Protein AF-A0A2E6ZWF0-F1 (afdb_monomer)

Solvent-accessible surface area (backbone atoms only — not comparable to full-atom values): 8167 Å² total; per-residue (Å²): 141,87,81,87,86,86,84,88,83,86,80,89,50,62,77,33,76,43,76,48,55,69,60,53,50,51,53,48,63,73,60,72,66,58,67,50,77,51,74,51,73,59,92,64,64,27,34,23,34,54,70,41,52,80,42,76,64,58,49,49,56,56,54,55,49,39,59,71,76,41,39,74,78,61,95,40,74,49,30,78,74,66,77,43,64,29,47,24,19,33,51,53,13,63,75,62,25,39,51,48,74,48,67,44,73,53,90,92,76,58,66,95,69,54,102,80,56,60,75,58,27,32,37,39,34,28,53,39,68,80,67,90,76,129

Secondary structure (DSSP, 8-state):
------------STTEEE--HHHHHHHHHTTT-SSEEEEEE-SSSSEEEEEEE-SHHHHHHHHHHHHHHS-TTS--HHHHHH--S-HHHHHHHHHH-SEEEEEES-TTS-S---TT-S-EEEEEE---S--S--

Sequence (134 aa):
MIAIRRKKVDTSRQDDVHDFTKVVGRIVVGSGCWFGLATVSIVGSTVALTTIEYEPGAVADFNGLFETLAPPDVHDAYHERWSDDNGSSHVRAALVGPSLSCRSKTFSSCWVRGKRSSASNVTLDFASSHWAHR

Structure (mmCIF, N/CA/C/O backbone):
data_AF-A0A2E6ZWF0-F1
#
_entry.id   AF-A0A2E6ZWF0-F1
#
loop_
_atom_site.group_PDB
_atom_site.id
_atom_site.type_symbol
_atom_site.label_atom_id
_atom_site.label_alt_id
_atom_site.label_comp_id
_atom_site.label_asym_id
_atom_site.label_entity_id
_atom_site.label_seq_id
_atom_site.pdbx_PDB_ins_code
_atom_site.Cartn_x
_atom_site.Cartn_y
_atom_site.Cartn_z
_atom_site.occupancy
_atom_site.B_iso_or_equiv
_atom_site.auth_seq_id
_atom_site.auth_comp_id
_atom_site.auth_asym_id
_atom_site.auth_atom_id
_atom_site.pdbx_PDB_model_num
ATOM 1 N N . MET A 1 1 ? -8.092 -1.023 25.238 1.00 79.69 1 MET A N 1
ATOM 2 C CA . MET A 1 1 ? -8.649 -2.066 24.349 1.00 79.69 1 MET A CA 1
ATOM 3 C C . MET A 1 1 ? -7.722 -2.226 23.157 1.00 79.69 1 MET A C 1
ATOM 5 O O . MET A 1 1 ? -7.293 -1.211 22.626 1.00 79.69 1 MET A O 1
ATOM 9 N N . ILE A 1 2 ? -7.409 -3.459 22.757 1.00 88.75 2 ILE A N 1
ATOM 10 C CA . ILE A 1 2 ? -6.587 -3.758 21.576 1.00 88.75 2 ILE A CA 1
ATOM 11 C C . ILE A 1 2 ? -7.369 -4.755 20.721 1.00 88.75 2 ILE A C 1
ATOM 13 O O . ILE A 1 2 ? -7.817 -5.780 21.231 1.00 88.75 2 ILE A O 1
ATOM 17 N N . ALA A 1 3 ? -7.549 -4.450 19.438 1.00 90.25 3 ALA A N 1
ATOM 18 C CA . ALA A 1 3 ? -8.205 -5.334 18.483 1.00 90.25 3 ALA A CA 1
ATOM 19 C C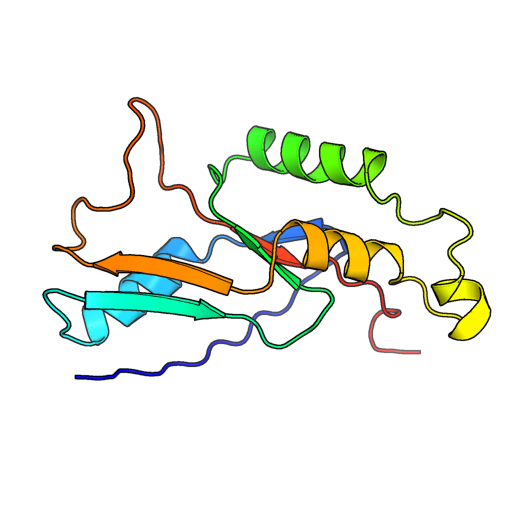 . ALA A 1 3 ? -7.256 -5.605 17.316 1.00 90.25 3 ALA A C 1
ATOM 21 O O . ALA A 1 3 ? -6.816 -4.678 16.644 1.00 90.25 3 ALA A O 1
ATOM 22 N N . ILE A 1 4 ? -6.959 -6.881 17.072 1.00 93.56 4 ILE A N 1
ATOM 23 C CA . ILE A 1 4 ? -6.115 -7.323 15.959 1.00 93.56 4 ILE A CA 1
ATOM 24 C C . ILE A 1 4 ? -6.993 -8.090 14.975 1.00 93.56 4 ILE A C 1
ATOM 26 O O . ILE A 1 4 ? -7.799 -8.938 15.370 1.00 93.56 4 ILE A O 1
ATOM 30 N N . ARG A 1 5 ? -6.861 -7.781 13.686 1.00 92.62 5 ARG A N 1
ATOM 31 C CA . ARG A 1 5 ? -7.525 -8.490 12.588 1.00 92.62 5 ARG A CA 1
ATOM 32 C C . ARG A 1 5 ? -6.512 -8.733 11.482 1.00 92.62 5 ARG A C 1
ATOM 34 O O . ARG A 1 5 ? -5.641 -7.904 11.253 1.00 92.62 5 ARG A O 1
ATOM 41 N N . ARG A 1 6 ? -6.648 -9.866 10.797 1.00 92.00 6 ARG A N 1
ATOM 42 C CA . ARG A 1 6 ? -5.861 -10.195 9.607 1.00 92.00 6 ARG A CA 1
ATOM 43 C C . ARG A 1 6 ? -6.783 -10.276 8.402 1.00 92.00 6 ARG A C 1
ATOM 45 O O . ARG A 1 6 ? -7.919 -10.745 8.515 1.00 92.00 6 ARG A O 1
ATOM 52 N N . LYS A 1 7 ? -6.289 -9.807 7.264 1.00 87.81 7 LYS A N 1
ATOM 53 C CA . LYS A 1 7 ? -6.926 -9.939 5.957 1.00 87.81 7 LYS A CA 1
ATOM 54 C C . LYS A 1 7 ? -5.872 -10.401 4.967 1.00 87.81 7 LYS A C 1
ATOM 56 O O . LYS A 1 7 ? -4.730 -9.965 5.054 1.00 87.81 7 LYS A O 1
ATOM 61 N N . LYS A 1 8 ? -6.271 -11.310 4.083 1.00 87.94 8 LYS A N 1
ATOM 62 C CA . LYS A 1 8 ? -5.484 -11.719 2.927 1.00 87.94 8 LYS A CA 1
ATOM 63 C C . LYS A 1 8 ? -6.021 -10.966 1.721 1.00 87.94 8 LYS A C 1
ATOM 65 O O . LYS A 1 8 ? -7.237 -10.794 1.623 1.00 87.94 8 LYS A O 1
ATOM 70 N N . VAL A 1 9 ? -5.120 -10.539 0.854 1.00 81.38 9 VAL A N 1
ATOM 71 C CA . VAL A 1 9 ? -5.442 -10.034 -0.473 1.00 81.38 9 VAL A CA 1
ATOM 72 C C . VAL A 1 9 ? -4.495 -10.687 -1.451 1.00 81.38 9 VAL A C 1
ATOM 74 O O . VAL A 1 9 ? -3.333 -10.919 -1.128 1.00 81.38 9 VAL A O 1
ATOM 77 N N . ASP A 1 10 ? -5.061 -11.040 -2.592 1.00 82.12 10 ASP A N 1
ATOM 78 C CA . ASP A 1 10 ? -4.341 -11.590 -3.719 1.00 82.12 10 ASP A CA 1
ATOM 79 C C . 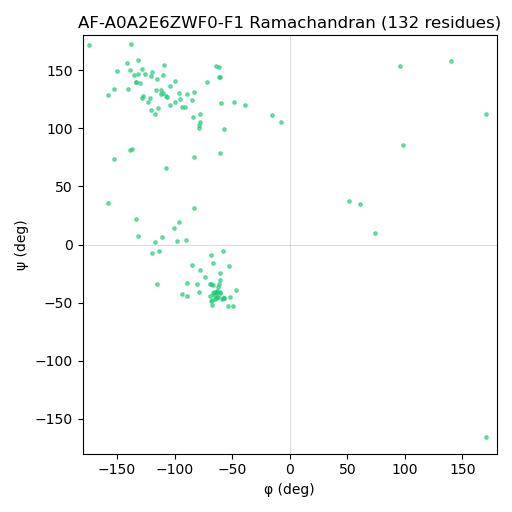ASP A 1 10 ? -4.213 -10.471 -4.752 1.00 82.12 10 ASP A C 1
ATOM 81 O O . ASP A 1 10 ? -5.163 -9.718 -4.989 1.00 82.12 10 ASP A O 1
ATOM 85 N N . THR A 1 11 ? -3.027 -10.348 -5.322 1.00 79.19 11 THR A N 1
ATOM 86 C CA . THR A 1 11 ? -2.688 -9.349 -6.330 1.00 79.19 11 THR A CA 1
ATOM 87 C C . THR A 1 11 ? -2.522 -10.027 -7.675 1.00 79.19 11 THR A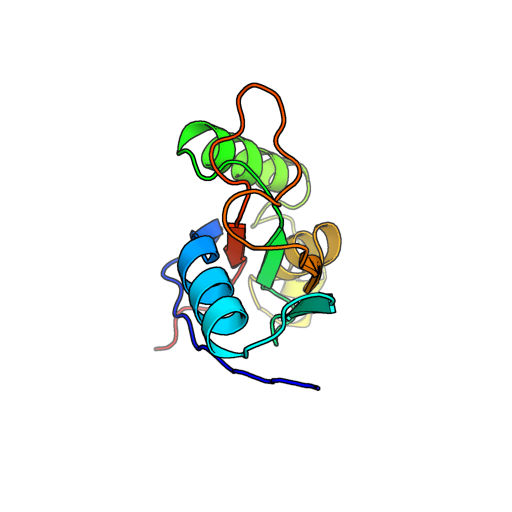 C 1
ATOM 89 O O . THR A 1 11 ? -2.291 -11.233 -7.777 1.00 79.19 11 THR A O 1
ATOM 92 N N . SER A 1 12 ? -2.744 -9.248 -8.723 1.00 77.00 12 SER A N 1
ATOM 93 C CA . SER A 1 12 ? -2.891 -9.762 -10.080 1.00 77.00 12 SER A CA 1
ATOM 94 C C . SER A 1 12 ? -1.777 -9.337 -11.016 1.00 77.00 12 SER A C 1
ATOM 96 O O . SER A 1 12 ? -1.805 -9.747 -12.162 1.00 77.00 12 SER A O 1
ATOM 98 N N . ARG A 1 13 ? -0.849 -8.476 -10.595 1.00 76.81 13 ARG A N 1
ATOM 99 C CA . ARG A 1 13 ? 0.314 -8.035 -11.379 1.00 76.81 13 ARG A CA 1
ATOM 100 C C . ARG A 1 13 ? 1.219 -7.158 -10.519 1.00 76.81 13 ARG A C 1
ATOM 102 O O . ARG A 1 13 ? 0.821 -6.727 -9.440 1.00 76.81 13 ARG A O 1
ATOM 109 N N . GLN A 1 14 ? 2.396 -6.837 -11.043 1.00 78.06 14 GLN A N 1
ATOM 110 C CA . GLN A 1 14 ? 3.196 -5.738 -10.520 1.00 78.06 14 GLN A CA 1
ATOM 111 C C . GLN A 1 14 ? 2.429 -4.410 -10.650 1.00 78.06 14 GLN A C 1
ATOM 113 O O . GLN A 1 14 ? 1.674 -4.198 -11.611 1.00 78.06 14 GLN A O 1
ATOM 118 N N . ASP A 1 15 ? 2.615 -3.534 -9.662 1.00 81.31 15 ASP A N 1
ATOM 119 C CA . ASP A 1 15 ? 1.954 -2.230 -9.556 1.00 81.31 15 ASP A CA 1
ATOM 120 C C . ASP A 1 15 ? 0.424 -2.345 -9.466 1.00 81.31 15 ASP A C 1
ATOM 122 O O . ASP A 1 15 ? -0.323 -1.525 -10.019 1.00 81.31 15 ASP A O 1
ATOM 126 N N . ASP A 1 16 ? -0.046 -3.406 -8.804 1.00 83.44 16 ASP A N 1
ATOM 127 C CA . ASP A 1 16 ? -1.460 -3.631 -8.531 1.00 83.44 16 ASP A CA 1
ATOM 128 C C . ASP A 1 16 ? -1.877 -2.891 -7.254 1.00 83.44 16 ASP A C 1
ATOM 130 O O . ASP A 1 16 ? -1.288 -3.041 -6.177 1.00 83.44 16 ASP A O 1
ATOM 134 N N . VAL A 1 17 ? -2.896 -2.046 -7.396 1.00 86.69 17 VAL A N 1
ATOM 135 C CA . VAL A 1 17 ? -3.232 -1.000 -6.431 1.00 86.69 17 VAL A CA 1
ATOM 136 C C . VAL A 1 17 ? -4.643 -1.211 -5.910 1.00 86.69 17 VAL A C 1
ATOM 138 O O . VAL A 1 17 ? -5.627 -1.082 -6.643 1.00 86.69 17 VAL A O 1
ATOM 141 N N . HIS A 1 18 ? -4.747 -1.481 -4.611 1.00 85.50 18 HIS A N 1
ATOM 142 C CA . HIS A 1 18 ? -5.991 -1.885 -3.961 1.00 85.50 18 HIS A CA 1
ATOM 143 C C . HIS A 1 18 ? -6.455 -0.860 -2.924 1.00 85.50 18 HIS A C 1
ATOM 145 O O . HIS A 1 18 ? -5.697 -0.447 -2.041 1.00 85.50 18 HIS A O 1
ATOM 151 N N . ASP A 1 19 ? -7.740 -0.504 -2.974 1.00 84.44 19 ASP A N 1
ATOM 152 C CA . ASP A 1 19 ? -8.378 0.332 -1.955 1.00 84.44 19 ASP A CA 1
ATOM 153 C C . ASP A 1 19 ? -8.848 -0.501 -0.748 1.00 84.44 19 ASP A C 1
ATOM 155 O O . ASP A 1 19 ? -9.842 -1.233 -0.792 1.00 84.44 19 ASP A O 1
ATOM 159 N N . PHE A 1 20 ? -8.170 -0.319 0.386 1.00 83.94 20 PHE A N 1
ATOM 160 C CA . PHE A 1 20 ? -8.508 -0.962 1.656 1.00 83.94 20 PHE A CA 1
ATOM 161 C C . PHE A 1 20 ? -9.327 -0.093 2.616 1.00 83.94 20 PHE A C 1
ATOM 163 O O . PHE A 1 20 ? -9.654 -0.556 3.716 1.00 83.94 20 PHE A O 1
ATOM 170 N N . THR A 1 21 ? -9.726 1.124 2.229 1.00 79.62 21 THR A N 1
ATOM 171 C CA . THR A 1 21 ? -10.435 2.079 3.106 1.00 79.62 21 THR A CA 1
ATOM 172 C C . THR A 1 21 ? -11.614 1.431 3.808 1.00 79.62 21 THR A C 1
ATOM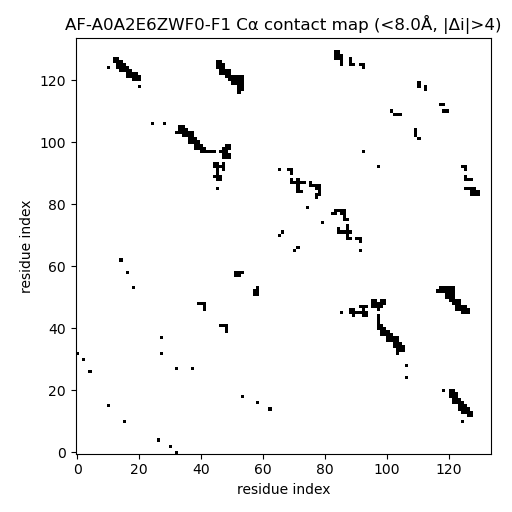 174 O O . THR A 1 21 ? -11.759 1.487 5.029 1.00 79.62 21 THR A O 1
ATOM 177 N N . LYS A 1 22 ? -12.491 0.801 3.017 1.00 82.25 22 LYS A N 1
ATOM 178 C CA . LYS A 1 22 ? -13.751 0.240 3.510 1.00 82.25 22 LYS A CA 1
ATOM 179 C C . LYS A 1 22 ? -13.494 -0.967 4.402 1.00 82.25 22 LYS A C 1
ATOM 181 O O . LYS A 1 22 ? -14.221 -1.174 5.371 1.00 82.25 22 LYS A O 1
ATOM 186 N N . VAL A 1 23 ? -12.460 -1.749 4.097 1.00 85.69 23 VAL A N 1
ATOM 187 C CA . VAL A 1 23 ? -12.067 -2.918 4.890 1.00 85.69 23 VAL A CA 1
ATOM 188 C C . VAL A 1 23 ? -11.550 -2.474 6.257 1.00 85.69 23 VAL A C 1
ATOM 190 O O . VAL A 1 23 ? -12.066 -2.933 7.277 1.00 85.69 23 VAL A O 1
ATOM 193 N N . VAL A 1 24 ? -10.597 -1.539 6.286 1.00 85.56 24 VAL A N 1
ATOM 194 C CA . VAL A 1 24 ? -10.035 -0.982 7.525 1.00 85.56 24 VAL A CA 1
ATOM 195 C C . VAL A 1 24 ? -11.118 -0.259 8.325 1.00 85.56 24 VAL A C 1
ATOM 197 O O . VAL A 1 24 ? -11.274 -0.520 9.515 1.00 85.56 24 VAL A O 1
ATOM 200 N N . GLY A 1 25 ? -11.943 0.563 7.673 1.00 84.56 25 GLY A N 1
ATOM 201 C CA . GLY A 1 25 ? -13.050 1.274 8.313 1.00 84.56 25 GLY A CA 1
ATOM 202 C C . GLY A 1 25 ? -14.036 0.333 9.008 1.00 84.56 25 GLY A C 1
ATOM 203 O O . GLY A 1 25 ? -14.372 0.548 10.172 1.00 84.56 25 GLY A O 1
ATOM 204 N N . ARG A 1 26 ? -14.442 -0.764 8.353 1.00 86.69 26 ARG A N 1
ATOM 205 C CA . ARG A 1 26 ? -15.307 -1.788 8.971 1.00 86.69 26 ARG A CA 1
ATOM 206 C C . ARG A 1 26 ? -14.640 -2.468 10.165 1.00 86.69 26 ARG A C 1
ATOM 208 O O . ARG A 1 26 ? -15.309 -2.708 11.166 1.00 86.69 26 ARG A O 1
ATOM 215 N N . ILE A 1 27 ? -13.344 -2.770 10.077 1.00 88.19 27 ILE A N 1
ATOM 216 C CA . ILE A 1 27 ? -12.583 -3.377 11.179 1.00 88.19 27 ILE A CA 1
ATOM 217 C C . ILE A 1 27 ? -12.533 -2.438 12.385 1.00 88.19 27 ILE A C 1
ATOM 219 O O . ILE A 1 27 ? -12.768 -2.876 13.510 1.00 88.19 27 ILE A O 1
ATOM 223 N N . VAL A 1 28 ? -12.259 -1.154 12.157 1.00 86.00 28 VAL A N 1
ATOM 224 C CA . VAL A 1 28 ? -12.161 -0.176 13.240 1.00 86.00 28 VAL A CA 1
ATOM 225 C C . VAL A 1 28 ? -13.527 0.085 13.870 1.00 86.00 28 VAL A C 1
ATOM 227 O O . VAL A 1 28 ? -13.632 0.033 15.093 1.00 86.00 28 VAL A O 1
ATOM 230 N N . VAL A 1 29 ? -14.591 0.262 13.080 1.00 86.31 29 VAL A N 1
ATOM 231 C CA . VAL A 1 29 ? -15.963 0.392 13.609 1.00 86.31 29 VAL A CA 1
ATOM 232 C C . VAL A 1 29 ? -16.358 -0.851 14.412 1.00 86.31 29 VAL A C 1
ATOM 234 O O . VAL A 1 29 ? -16.811 -0.735 15.548 1.00 86.31 29 VAL A O 1
ATOM 237 N N . GLY A 1 30 ? -16.102 -2.046 13.872 1.00 89.38 30 GLY A N 1
ATOM 238 C CA . GLY A 1 30 ? -16.378 -3.314 14.549 1.00 89.38 30 GLY A CA 1
ATOM 239 C C . GLY A 1 30 ? -15.501 -3.590 15.776 1.00 89.38 30 GLY A C 1
ATOM 240 O O . GLY A 1 30 ? -15.769 -4.542 16.504 1.00 89.38 30 GLY A O 1
ATOM 241 N N . SER A 1 31 ? -14.460 -2.787 16.025 1.00 89.69 31 SER A N 1
ATOM 242 C CA . SER A 1 31 ? -13.638 -2.916 17.232 1.00 89.69 31 SER A CA 1
ATOM 243 C C . SER A 1 31 ? -14.305 -2.322 18.473 1.00 89.69 31 SER A C 1
ATOM 245 O O . SER A 1 31 ? -13.920 -2.688 19.577 1.00 89.69 31 SER A O 1
ATOM 247 N N . GLY A 1 32 ? -15.265 -1.401 18.313 1.00 87.38 32 GLY A N 1
ATOM 248 C CA . GLY A 1 32 ? -15.827 -0.618 19.420 1.00 87.38 32 GLY A CA 1
ATOM 249 C C . GLY A 1 32 ? -14.895 0.487 19.945 1.00 87.38 32 GLY A C 1
ATOM 250 O O . GLY A 1 32 ? -15.168 1.081 20.986 1.00 87.38 32 GLY A O 1
ATOM 251 N N . CYS A 1 33 ? -13.782 0.775 19.256 1.00 84.38 33 CYS A N 1
ATOM 252 C CA . CYS A 1 33 ? -12.815 1.786 19.683 1.00 84.38 33 CYS A CA 1
ATOM 253 C C . CYS A 1 33 ? -13.332 3.186 19.352 1.00 84.38 33 CYS A C 1
ATOM 255 O O . CYS A 1 33 ? -13.410 3.560 18.182 1.00 84.38 33 CYS A O 1
ATOM 257 N N . TRP A 1 34 ? -13.649 3.973 20.380 1.00 79.62 34 TRP A N 1
ATOM 258 C CA . TRP A 1 34 ? -14.134 5.341 20.191 1.00 79.62 34 TRP A CA 1
ATOM 259 C C . TRP A 1 34 ? -13.004 6.336 19.882 1.00 79.62 34 TRP A C 1
ATOM 261 O O . TRP A 1 34 ? -13.128 7.164 18.982 1.00 79.62 34 TRP A O 1
ATOM 271 N N . PHE A 1 35 ? -11.869 6.205 20.576 1.00 84.19 35 PHE A N 1
ATOM 272 C CA . PHE A 1 35 ? -10.669 7.010 20.361 1.00 84.19 35 PHE A CA 1
ATOM 273 C C . PHE A 1 35 ? -9.417 6.141 20.482 1.00 84.19 35 PHE A C 1
ATOM 275 O O . PHE A 1 35 ? -9.292 5.361 21.428 1.00 84.19 35 PHE A O 1
ATOM 282 N N . GLY A 1 36 ? -8.483 6.278 19.543 1.00 85.50 36 GLY A N 1
ATOM 283 C CA . GLY A 1 36 ? -7.255 5.487 19.565 1.00 85.50 36 GLY A CA 1
ATOM 284 C C . GLY A 1 36 ? -6.409 5.604 18.306 1.00 85.50 36 GLY A C 1
ATOM 285 O O . GLY A 1 36 ? -6.605 6.496 17.480 1.00 85.50 36 GLY A O 1
ATOM 286 N N . LEU A 1 37 ? -5.459 4.681 18.171 1.00 87.94 37 LEU A N 1
ATOM 287 C CA . LEU A 1 37 ? -4.596 4.540 17.004 1.00 87.94 37 LEU A CA 1
ATOM 288 C C . LEU A 1 37 ? -4.982 3.265 16.250 1.00 87.94 37 LEU A C 1
ATOM 290 O O . LEU A 1 37 ? -5.095 2.201 16.858 1.00 87.94 37 LEU A O 1
ATOM 294 N N . ALA A 1 38 ? -5.176 3.376 14.940 1.00 88.69 38 ALA A N 1
ATOM 295 C CA . ALA A 1 38 ? -5.275 2.230 14.051 1.00 88.69 38 ALA A CA 1
ATOM 296 C C . ALA A 1 38 ? -3.958 2.107 13.286 1.00 88.69 38 ALA A C 1
ATOM 298 O O . ALA A 1 38 ? -3.567 3.030 12.571 1.00 88.69 38 ALA A O 1
ATOM 299 N N . THR A 1 39 ? -3.285 0.971 13.446 1.00 91.88 39 THR A N 1
ATOM 300 C CA . THR A 1 39 ? -2.083 0.630 12.683 1.00 91.88 39 THR A CA 1
ATOM 301 C C . THR A 1 39 ? -2.435 -0.458 11.684 1.00 91.88 39 THR A C 1
ATOM 303 O O . THR A 1 39 ? -3.007 -1.486 12.053 1.00 91.88 39 THR A O 1
ATOM 306 N N . VAL A 1 40 ? -2.098 -0.220 10.422 1.00 89.12 40 VAL A N 1
ATOM 307 C CA . VAL A 1 40 ? -2.206 -1.194 9.338 1.00 89.12 40 VAL A CA 1
ATOM 308 C C . VAL A 1 40 ? -0.789 -1.541 8.918 1.00 89.12 40 VAL A C 1
ATOM 310 O O . VAL A 1 40 ? 0.022 -0.643 8.703 1.00 89.12 40 VAL A O 1
ATOM 313 N N . SER A 1 41 ? -0.482 -2.828 8.834 1.00 91.69 41 SER A N 1
ATOM 314 C CA . SER A 1 41 ? 0.812 -3.320 8.377 1.00 91.69 41 SER A CA 1
ATOM 315 C C . SER A 1 41 ? 0.636 -4.530 7.473 1.00 91.69 41 SER A C 1
ATOM 317 O O . SER A 1 41 ? -0.327 -5.290 7.617 1.00 91.69 41 SER A O 1
ATOM 319 N N . ILE A 1 42 ? 1.573 -4.698 6.545 1.00 87.62 42 ILE A N 1
ATOM 320 C CA . ILE A 1 42 ? 1.639 -5.850 5.647 1.00 87.62 42 ILE A CA 1
ATOM 321 C C . ILE A 1 42 ? 2.834 -6.719 6.025 1.00 87.62 42 ILE A C 1
ATOM 323 O O . ILE A 1 42 ? 3.861 -6.233 6.496 1.00 87.62 42 ILE A O 1
ATOM 327 N N . VAL A 1 43 ? 2.668 -8.028 5.851 1.00 86.44 43 VAL A N 1
ATOM 328 C CA . VAL A 1 43 ? 3.754 -9.002 5.952 1.00 86.44 43 VAL A CA 1
ATOM 329 C C . VAL A 1 43 ? 4.313 -9.215 4.551 1.00 86.44 43 VAL A C 1
ATOM 331 O O . VAL A 1 43 ? 3.584 -9.674 3.677 1.00 86.44 43 VAL A O 1
ATOM 334 N N . GLY A 1 44 ? 5.586 -8.887 4.353 1.00 83.00 44 GLY A N 1
ATOM 335 C CA . GLY A 1 44 ? 6.269 -8.978 3.063 1.00 83.00 44 GLY A CA 1
ATOM 336 C C . GLY A 1 44 ? 7.188 -7.780 2.839 1.00 83.00 44 GLY A C 1
ATOM 337 O O . GLY A 1 44 ? 7.018 -6.740 3.473 1.00 83.00 44 GLY A O 1
ATOM 338 N N . SER A 1 45 ? 8.177 -7.938 1.965 1.00 83.44 45 SER A N 1
ATOM 339 C CA . SER A 1 45 ? 9.176 -6.907 1.639 1.00 83.44 45 SER A CA 1
ATOM 340 C C . SER A 1 45 ? 9.034 -6.351 0.220 1.00 83.44 45 SER A C 1
ATOM 342 O O . SER A 1 45 ? 9.878 -5.573 -0.204 1.00 83.44 45 SER A O 1
ATOM 344 N N . THR A 1 46 ? 7.982 -6.742 -0.494 1.00 86.06 46 THR A N 1
ATOM 345 C CA . THR A 1 46 ? 7.639 -6.322 -1.864 1.00 86.06 46 THR A CA 1
ATOM 346 C C . THR A 1 46 ? 6.305 -5.568 -1.914 1.00 86.06 46 THR A C 1
ATOM 348 O O . THR A 1 46 ? 5.844 -5.155 -2.963 1.00 86.06 46 THR A O 1
ATOM 351 N N . VAL A 1 47 ? 5.666 -5.352 -0.764 1.00 87.38 47 VAL A N 1
ATOM 352 C CA . VAL A 1 47 ? 4.357 -4.697 -0.656 1.00 87.38 47 VAL A CA 1
ATOM 353 C C . VAL A 1 47 ? 4.500 -3.450 0.203 1.00 87.38 47 VAL A C 1
ATOM 355 O O . VAL A 1 47 ? 5.242 -3.450 1.188 1.00 87.38 47 VAL A O 1
ATOM 358 N N . ALA A 1 48 ? 3.754 -2.404 -0.128 1.00 87.94 48 ALA A N 1
ATOM 359 C CA . ALA A 1 48 ? 3.761 -1.147 0.594 1.00 87.94 48 ALA A CA 1
ATOM 360 C C . ALA A 1 48 ? 2.357 -0.634 0.927 1.00 87.94 48 ALA A C 1
ATOM 362 O O . ALA A 1 48 ? 1.351 -0.982 0.305 1.00 87.94 48 ALA A O 1
ATOM 363 N N . LEU A 1 49 ? 2.294 0.241 1.927 1.00 89.00 49 LEU A N 1
ATOM 364 C CA . LEU A 1 49 ? 1.069 0.904 2.353 1.00 89.00 49 LEU A CA 1
ATOM 365 C C . LEU A 1 49 ? 1.232 2.413 2.251 1.00 89.00 49 LEU A C 1
ATOM 367 O O . LEU A 1 49 ? 2.125 2.984 2.867 1.00 89.00 49 LEU A O 1
ATOM 371 N N . THR A 1 50 ? 0.315 3.071 1.544 1.00 88.44 50 THR A N 1
ATOM 372 C CA . THR A 1 50 ? 0.283 4.533 1.466 1.00 88.44 50 THR A CA 1
ATOM 373 C C . THR A 1 50 ? -1.133 5.100 1.575 1.00 88.44 50 THR A C 1
ATOM 375 O O . THR A 1 50 ? -2.145 4.397 1.590 1.00 88.44 50 THR A O 1
ATOM 378 N N . THR A 1 51 ? -1.214 6.419 1.669 1.00 83.56 51 THR A N 1
ATOM 379 C CA . THR A 1 51 ? -2.463 7.163 1.534 1.00 83.56 51 THR A CA 1
ATOM 380 C C . THR A 1 51 ? -2.352 8.075 0.323 1.00 83.56 51 THR A C 1
ATOM 382 O O . THR A 1 51 ? -1.592 9.039 0.346 1.00 83.56 51 THR A O 1
ATOM 385 N N . ILE A 1 52 ? -3.133 7.794 -0.714 1.00 81.06 52 ILE A N 1
ATOM 386 C CA . ILE A 1 52 ? -3.284 8.626 -1.914 1.00 81.06 52 ILE A CA 1
ATOM 387 C C . ILE A 1 52 ? -4.751 8.584 -2.341 1.00 81.06 52 ILE A C 1
ATOM 389 O O . ILE A 1 52 ? -5.479 7.672 -1.954 1.00 81.06 52 ILE A O 1
ATOM 393 N N . GLU A 1 53 ? -5.223 9.587 -3.069 1.00 80.44 53 GLU A N 1
ATOM 394 C CA . GLU A 1 53 ? -6.558 9.531 -3.661 1.00 80.44 53 GLU A CA 1
ATOM 395 C C . GLU A 1 53 ? -6.665 8.326 -4.605 1.00 80.44 53 GLU A C 1
ATOM 397 O O . GLU A 1 53 ? -5.870 8.186 -5.532 1.00 80.44 53 GLU A O 1
ATOM 402 N N . TYR A 1 54 ? -7.623 7.433 -4.336 1.00 81.81 54 TYR A N 1
ATOM 403 C CA . TYR A 1 54 ? -7.838 6.248 -5.162 1.00 81.81 54 TYR A CA 1
ATOM 404 C C . TYR A 1 54 ? -8.695 6.601 -6.375 1.00 81.81 54 TYR A C 1
ATOM 406 O O . TYR A 1 54 ? -9.893 6.320 -6.440 1.00 81.81 54 TYR A O 1
ATOM 414 N N . GLU A 1 55 ? -8.055 7.272 -7.320 1.00 87.00 55 GLU A N 1
ATOM 415 C CA . GLU A 1 55 ? -8.609 7.653 -8.609 1.00 87.00 55 GLU A CA 1
ATOM 416 C C . GLU A 1 55 ? -7.609 7.226 -9.698 1.00 87.00 55 GLU A C 1
ATOM 418 O O . GLU A 1 55 ? -6.397 7.333 -9.476 1.00 87.00 55 GLU A O 1
ATOM 423 N N . PRO A 1 56 ? -8.076 6.690 -10.841 1.00 85.81 56 PRO A N 1
ATOM 424 C CA . PRO A 1 56 ? -7.206 6.156 -11.887 1.00 85.81 56 PRO A CA 1
ATOM 425 C C . PRO A 1 56 ? -6.018 7.039 -12.296 1.00 85.81 56 PRO A C 1
ATOM 427 O O . PRO A 1 56 ? -4.933 6.501 -12.509 1.00 85.81 56 PRO A O 1
ATOM 430 N N . GLY A 1 57 ? -6.185 8.363 -12.381 1.00 91.81 57 GLY A N 1
ATOM 431 C CA . GLY A 1 57 ? -5.112 9.293 -12.739 1.00 91.81 57 GLY A CA 1
ATOM 432 C C . GLY A 1 57 ? -4.039 9.393 -11.658 1.00 91.81 57 GLY A C 1
ATOM 433 O O . GLY A 1 57 ? -2.861 9.207 -11.944 1.00 91.81 57 GLY A O 1
ATOM 434 N N . ALA A 1 58 ? -4.440 9.585 -10.399 1.00 85.88 58 ALA A N 1
ATOM 435 C CA . ALA A 1 58 ? -3.498 9.633 -9.278 1.00 85.88 58 ALA A CA 1
ATOM 436 C C . ALA A 1 58 ? -2.731 8.309 -9.104 1.00 85.88 58 ALA A C 1
ATOM 438 O O . ALA A 1 58 ? -1.542 8.314 -8.790 1.00 85.88 58 ALA A O 1
ATOM 439 N N . VAL A 1 59 ? -3.400 7.174 -9.338 1.00 86.69 59 VAL A N 1
ATOM 440 C CA . VAL A 1 59 ? -2.769 5.846 -9.324 1.00 86.69 59 VAL A CA 1
ATOM 441 C C . VAL A 1 59 ? -1.763 5.699 -10.467 1.00 86.69 59 VAL A C 1
ATOM 443 O O . VAL A 1 59 ? -0.660 5.201 -10.246 1.00 86.69 59 VAL A O 1
ATOM 446 N N . ALA A 1 60 ? -2.111 6.150 -11.674 1.00 89.94 60 ALA A N 1
ATOM 447 C CA . ALA A 1 60 ? -1.214 6.104 -12.825 1.00 89.94 60 ALA A CA 1
ATOM 448 C C . ALA A 1 60 ? 0.034 6.976 -12.617 1.00 89.94 60 ALA A C 1
ATOM 450 O O . ALA A 1 60 ? 1.144 6.495 -12.834 1.00 89.94 60 ALA A O 1
ATOM 451 N N . ASP A 1 61 ? -0.133 8.211 -12.135 1.00 91.69 61 ASP A N 1
ATOM 452 C 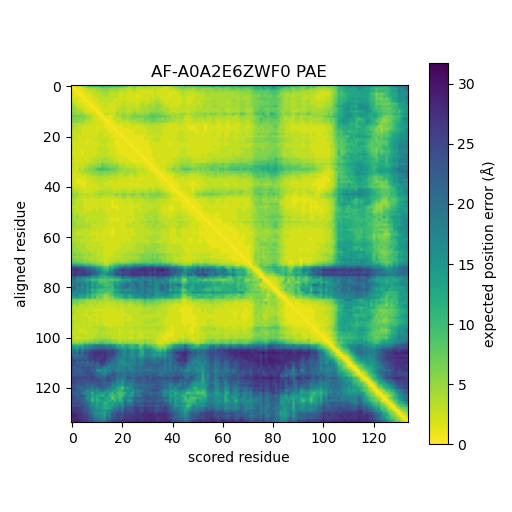CA . ASP A 1 61 ? 0.978 9.123 -11.835 1.00 91.69 61 ASP A CA 1
ATOM 453 C C . ASP A 1 61 ? 1.912 8.535 -10.770 1.00 91.69 61 ASP A C 1
ATOM 455 O O . ASP A 1 61 ? 3.139 8.595 -10.885 1.00 91.69 61 ASP A O 1
ATOM 459 N N . PHE A 1 62 ? 1.332 7.924 -9.736 1.00 89.25 62 PHE A N 1
ATOM 460 C CA . PHE A 1 62 ? 2.089 7.303 -8.659 1.00 89.25 62 PHE A CA 1
ATOM 461 C C . PHE A 1 62 ? 2.888 6.082 -9.135 1.00 89.25 62 PHE A C 1
ATOM 463 O O . PHE A 1 62 ? 4.058 5.945 -8.785 1.00 89.25 62 PHE A O 1
ATOM 470 N N . ASN A 1 63 ? 2.302 5.235 -9.984 1.00 88.94 63 ASN A N 1
ATOM 471 C CA . ASN A 1 63 ? 3.029 4.127 -10.606 1.00 88.94 63 ASN A CA 1
ATOM 472 C C . ASN A 1 63 ? 4.125 4.635 -11.561 1.00 88.94 63 ASN A C 1
ATOM 474 O O . ASN A 1 63 ? 5.248 4.134 -11.529 1.00 88.94 63 ASN A O 1
ATOM 478 N N . GLY A 1 64 ? 3.848 5.684 -12.343 1.00 91.44 64 GLY A N 1
ATOM 479 C CA . GLY A 1 64 ? 4.827 6.303 -13.243 1.00 91.44 64 GLY A CA 1
ATOM 480 C C . GLY A 1 64 ? 6.059 6.865 -12.523 1.00 91.44 64 GLY A C 1
ATOM 481 O O . GLY A 1 64 ? 7.166 6.826 -13.064 1.00 91.44 64 GLY A O 1
ATOM 482 N N . LEU A 1 65 ? 5.909 7.323 -11.275 1.00 91.06 65 LEU A N 1
ATOM 483 C CA . LEU A 1 65 ? 7.043 7.725 -10.440 1.00 91.06 65 LEU A CA 1
ATOM 484 C C . LEU A 1 65 ? 8.014 6.558 -10.198 1.00 91.06 65 LEU A C 1
ATOM 486 O O . LEU A 1 65 ? 9.230 6.751 -10.257 1.00 91.06 65 LEU A O 1
ATOM 490 N N . PHE A 1 66 ? 7.513 5.346 -9.951 1.00 88.69 66 PHE A N 1
ATOM 491 C CA . PHE A 1 66 ? 8.379 4.190 -9.706 1.00 88.69 66 PHE A CA 1
ATOM 492 C C . PHE A 1 66 ? 9.073 3.669 -10.953 1.00 88.69 66 PHE A C 1
ATOM 494 O O . PHE A 1 66 ? 10.196 3.185 -10.837 1.00 88.69 66 PHE A O 1
ATOM 501 N N . GLU A 1 67 ? 8.482 3.850 -12.131 1.00 88.31 67 GLU A N 1
ATOM 502 C CA . GLU A 1 67 ? 9.183 3.593 -13.394 1.00 88.31 67 GLU A CA 1
ATOM 503 C C . GLU A 1 67 ? 10.429 4.474 -13.553 1.00 88.31 67 GLU A C 1
ATOM 505 O O . GLU A 1 67 ? 11.380 4.087 -14.223 1.00 88.31 67 GLU A O 1
ATOM 510 N N . THR A 1 68 ? 10.466 5.633 -12.886 1.00 89.62 68 THR A N 1
ATOM 511 C CA . THR A 1 68 ? 11.648 6.507 -12.855 1.00 89.62 68 THR A CA 1
ATOM 512 C C . THR A 1 68 ? 12.595 6.175 -11.698 1.00 89.62 68 THR A C 1
ATOM 514 O O . THR A 1 68 ? 13.809 6.162 -11.881 1.00 89.62 68 THR A O 1
ATOM 517 N N . LEU A 1 69 ? 12.062 5.947 -10.492 1.00 88.56 69 LEU A N 1
ATOM 518 C CA . LEU A 1 69 ? 12.876 5.782 -9.278 1.00 88.56 69 LEU A CA 1
ATOM 519 C C . LEU A 1 69 ? 13.473 4.379 -9.112 1.00 88.56 69 LEU A C 1
ATOM 521 O O . LEU A 1 69 ? 14.551 4.245 -8.540 1.00 88.56 69 LEU A O 1
ATOM 525 N N . ALA A 1 70 ? 12.756 3.345 -9.549 1.00 86.25 70 ALA A N 1
ATOM 526 C CA . ALA A 1 70 ? 13.134 1.943 -9.395 1.00 86.25 70 ALA A CA 1
ATOM 527 C C . ALA A 1 70 ? 12.512 1.116 -10.539 1.00 86.25 70 ALA A C 1
ATOM 529 O O . ALA A 1 70 ? 11.513 0.423 -10.314 1.00 86.25 70 ALA A O 1
ATOM 530 N N . PRO A 1 71 ? 13.036 1.224 -11.774 1.00 84.56 71 PRO A N 1
ATOM 531 C CA . PRO A 1 71 ? 12.493 0.523 -12.937 1.00 84.56 71 PRO A CA 1
ATOM 532 C C . PRO A 1 71 ? 12.618 -1.002 -12.776 1.00 84.56 71 PRO A C 1
ATOM 534 O O . PRO A 1 71 ? 13.537 -1.455 -12.097 1.00 84.56 71 PRO A O 1
ATOM 537 N N . PRO A 1 72 ? 11.749 -1.806 -13.412 1.00 72.12 72 PRO A N 1
ATOM 538 C CA . PRO A 1 72 ? 11.741 -3.263 -13.257 1.00 72.12 72 PRO A CA 1
ATOM 539 C C . PRO A 1 72 ? 12.972 -3.991 -13.820 1.00 72.12 72 PRO A C 1
ATOM 541 O O . PRO A 1 72 ? 13.181 -5.146 -13.471 1.00 72.12 72 PRO A O 1
ATOM 544 N N . ASP A 1 73 ? 13.772 -3.332 -14.662 1.00 63.25 73 ASP A N 1
ATOM 545 C CA . ASP A 1 73 ? 14.731 -3.985 -15.568 1.00 63.25 73 ASP A CA 1
ATOM 546 C C . ASP A 1 73 ? 16.124 -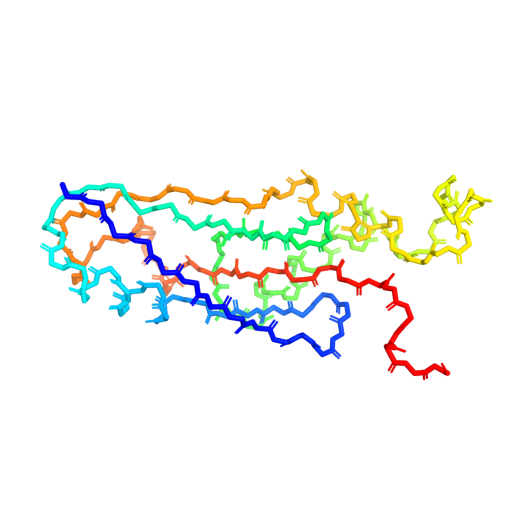3.322 -15.554 1.00 63.25 73 ASP A C 1
ATOM 548 O O . ASP A 1 73 ? 16.901 -3.406 -16.509 1.00 63.25 73 ASP A O 1
ATOM 552 N N . VAL A 1 74 ? 16.450 -2.593 -14.481 1.00 58.41 74 VAL A N 1
ATOM 553 C CA . VAL A 1 74 ? 17.837 -2.165 -14.274 1.00 58.41 74 VAL A CA 1
ATOM 554 C C . VAL A 1 74 ? 18.627 -3.411 -13.888 1.00 58.41 74 VAL A C 1
ATOM 556 O O . VAL A 1 74 ? 18.115 -4.280 -13.191 1.00 58.41 74 VAL A O 1
ATOM 559 N N . HIS A 1 75 ? 19.850 -3.538 -14.405 1.00 58.47 75 HIS A N 1
ATOM 560 C CA . HIS A 1 75 ? 20.788 -4.614 -14.082 1.00 58.47 75 HIS A CA 1
ATOM 561 C C . HIS A 1 75 ? 21.113 -4.566 -12.579 1.00 58.47 75 HIS A C 1
ATOM 563 O O . HIS A 1 75 ? 22.107 -3.989 -12.139 1.00 58.47 75 HIS A O 1
ATOM 569 N N . ASP A 1 76 ? 20.188 -5.080 -11.780 1.00 59.28 76 ASP A N 1
ATOM 570 C CA . ASP A 1 76 ? 20.186 -4.934 -10.344 1.00 59.28 76 ASP A CA 1
ATOM 571 C C . ASP A 1 76 ? 20.991 -6.090 -9.770 1.00 59.28 76 ASP A C 1
ATOM 573 O O . ASP A 1 76 ? 20.722 -7.261 -10.047 1.00 59.28 76 ASP A O 1
ATOM 577 N N . ALA A 1 77 ? 21.944 -5.777 -8.893 1.00 63.62 77 ALA A N 1
ATOM 578 C CA . ALA A 1 77 ? 22.765 -6.767 -8.193 1.00 63.62 77 ALA A CA 1
ATOM 579 C C . ALA A 1 77 ? 21.933 -7.850 -7.468 1.00 63.62 77 ALA A C 1
ATOM 581 O O . ALA A 1 77 ? 22.449 -8.912 -7.121 1.00 63.62 77 ALA A O 1
ATOM 582 N N . TYR A 1 78 ? 20.642 -7.591 -7.225 1.00 61.78 78 TYR A N 1
ATOM 583 C CA . TYR A 1 78 ? 19.695 -8.581 -6.729 1.00 61.78 78 TYR A CA 1
ATOM 584 C C . TYR A 1 78 ? 19.405 -9.686 -7.757 1.00 61.78 78 TYR A C 1
ATOM 586 O O . TYR A 1 78 ? 19.505 -10.861 -7.410 1.00 61.78 78 TYR A O 1
ATOM 594 N N . HIS A 1 79 ? 19.122 -9.337 -9.015 1.00 62.34 79 HIS A N 1
ATOM 595 C CA . HIS A 1 79 ? 18.900 -10.309 -10.086 1.00 62.34 79 HIS A CA 1
ATOM 596 C C . HIS A 1 79 ? 20.166 -11.130 -10.357 1.00 62.34 79 HIS A C 1
ATOM 598 O O . HIS A 1 79 ? 20.101 -12.351 -10.476 1.00 62.34 79 HIS A O 1
ATOM 604 N N . GLU A 1 80 ? 21.341 -10.494 -10.356 1.00 62.38 80 GLU A N 1
ATOM 605 C CA . GLU 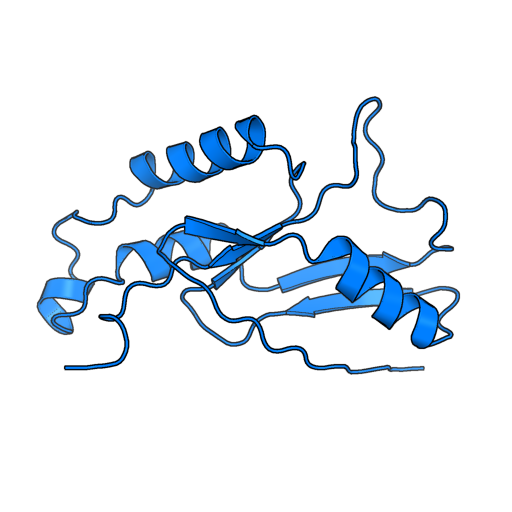A 1 80 ? 22.622 -11.202 -10.509 1.00 62.38 80 GLU A CA 1
ATOM 606 C C . GLU A 1 80 ? 22.879 -12.208 -9.376 1.00 62.38 80 GLU A C 1
ATOM 608 O O . GLU A 1 80 ? 23.479 -13.262 -9.592 1.00 62.38 80 GLU A O 1
ATOM 613 N N . ARG A 1 81 ? 22.425 -11.893 -8.157 1.00 68.25 81 ARG A N 1
ATOM 614 C CA . ARG A 1 81 ? 22.676 -12.708 -6.964 1.00 68.25 81 ARG A CA 1
ATOM 615 C C . ARG A 1 81 ? 21.629 -13.793 -6.722 1.00 68.25 81 ARG A C 1
ATOM 617 O O . ARG A 1 81 ? 21.981 -14.839 -6.181 1.00 68.25 81 ARG A O 1
ATOM 624 N N . TRP A 1 82 ? 20.370 -13.538 -7.072 1.00 65.69 82 TRP A N 1
ATOM 625 C CA . TRP A 1 82 ? 19.233 -14.406 -6.743 1.00 65.69 82 TRP A CA 1
ATOM 626 C C . TRP A 1 82 ? 18.494 -14.953 -7.967 1.00 65.69 82 TRP A C 1
ATOM 628 O O . TRP A 1 82 ? 17.639 -15.818 -7.800 1.00 65.69 82 TRP A O 1
ATOM 638 N N . SER A 1 83 ? 18.832 -14.490 -9.177 1.00 67.06 83 SER A N 1
ATOM 639 C CA . SER A 1 83 ? 18.140 -14.832 -10.431 1.00 67.06 83 SER A CA 1
ATOM 640 C C . SER A 1 83 ? 16.623 -14.617 -10.353 1.00 67.06 83 SER A C 1
ATOM 642 O O . SER A 1 83 ? 15.846 -15.405 -10.886 1.00 67.06 83 SER A O 1
ATOM 644 N N . ASP A 1 84 ? 16.222 -13.550 -9.660 1.00 69.12 84 ASP A N 1
ATOM 645 C CA . ASP A 1 84 ? 14.835 -13.166 -9.398 1.00 69.12 84 ASP A CA 1
ATOM 646 C C . ASP A 1 84 ? 14.605 -11.718 -9.860 1.00 69.12 84 ASP A C 1
ATOM 648 O O . ASP A 1 84 ? 15.520 -10.889 -9.831 1.00 69.12 84 ASP A O 1
ATOM 652 N N . ASP A 1 85 ? 13.400 -11.416 -10.333 1.00 69.62 85 ASP A N 1
ATOM 653 C CA . ASP A 1 85 ? 13.044 -10.167 -11.010 1.00 69.62 85 ASP A CA 1
ATOM 654 C C . ASP A 1 85 ? 12.307 -9.156 -10.102 1.00 69.62 85 ASP A C 1
ATOM 656 O O . ASP A 1 85 ? 11.811 -8.139 -10.586 1.00 69.62 85 ASP A O 1
ATOM 660 N N . ASN A 1 86 ? 12.306 -9.354 -8.770 1.00 78.25 86 ASN A N 1
ATOM 661 C CA . ASN A 1 86 ? 11.773 -8.408 -7.755 1.00 78.25 86 ASN A CA 1
ATOM 662 C C . ASN A 1 86 ? 12.785 -7.477 -7.082 1.00 78.25 86 ASN A C 1
ATOM 664 O O . ASN A 1 86 ? 12.477 -6.890 -6.039 1.00 78.25 86 ASN A O 1
ATOM 668 N N . GLY A 1 87 ? 13.960 -7.252 -7.665 1.00 80.12 87 GLY A N 1
ATOM 669 C CA . GLY A 1 87 ? 14.880 -6.237 -7.132 1.00 80.12 87 GLY A CA 1
ATOM 670 C C . GLY A 1 87 ? 14.196 -4.868 -6.977 1.00 80.12 87 GLY A C 1
ATOM 671 O O . GLY A 1 87 ? 14.131 -4.305 -5.879 1.00 80.12 87 GLY A O 1
ATOM 672 N N . SER A 1 88 ? 13.585 -4.390 -8.062 1.00 83.56 88 SER A N 1
ATOM 673 C CA . SER A 1 88 ? 12.828 -3.132 -8.121 1.00 83.56 88 SER A CA 1
ATOM 674 C C . SER A 1 88 ? 11.673 -3.086 -7.116 1.00 83.56 88 SER A C 1
ATOM 676 O O . SER A 1 88 ? 11.518 -2.131 -6.359 1.00 83.56 88 SER A O 1
ATOM 678 N N . SER A 1 89 ? 10.912 -4.167 -7.051 1.00 84.56 89 SER A N 1
ATOM 679 C CA . SER A 1 89 ? 9.807 -4.434 -6.142 1.00 84.56 89 SER A CA 1
ATOM 680 C C . SER A 1 89 ? 10.166 -4.224 -4.660 1.00 84.56 89 SER A C 1
ATOM 682 O O . SER A 1 89 ? 9.457 -3.524 -3.928 1.00 84.56 89 SER A O 1
ATOM 684 N N . HIS A 1 90 ? 11.325 -4.725 -4.220 1.00 85.56 90 HIS A N 1
ATOM 685 C CA . HIS A 1 90 ? 11.846 -4.463 -2.874 1.00 85.56 90 HIS A CA 1
ATOM 686 C C . HIS A 1 90 ? 12.179 -2.986 -2.635 1.00 85.56 90 HIS A C 1
ATOM 688 O O . HIS A 1 90 ? 11.871 -2.444 -1.570 1.00 85.56 90 HIS A O 1
ATOM 694 N N . VAL A 1 91 ? 12.795 -2.320 -3.616 1.00 87.69 91 VAL A N 1
ATOM 695 C CA . VAL A 1 91 ? 13.156 -0.898 -3.519 1.00 87.69 91 VAL A CA 1
ATOM 696 C C . VAL A 1 91 ? 11.902 -0.027 -3.435 1.00 87.69 91 VAL A C 1
ATOM 698 O O . VAL A 1 91 ? 11.802 0.815 -2.541 1.00 87.69 91 VAL A O 1
ATOM 701 N N . ARG A 1 92 ? 10.912 -0.264 -4.304 1.00 88.94 92 ARG A N 1
ATOM 702 C CA . ARG A 1 92 ? 9.618 0.441 -4.300 1.00 88.94 92 ARG A CA 1
ATOM 703 C C . ARG A 1 92 ? 8.917 0.290 -2.947 1.00 88.94 92 ARG A C 1
ATOM 705 O O . ARG A 1 92 ? 8.493 1.285 -2.353 1.00 88.94 92 ARG A O 1
ATOM 712 N N . ALA A 1 93 ? 8.877 -0.930 -2.407 1.00 88.00 93 ALA A N 1
ATOM 713 C CA . ALA A 1 93 ? 8.301 -1.193 -1.093 1.00 88.00 93 ALA A CA 1
ATOM 714 C C . ALA A 1 93 ? 9.055 -0.491 0.048 1.00 88.00 93 ALA A C 1
ATOM 716 O O . ALA A 1 93 ? 8.425 0.055 0.954 1.00 88.00 93 ALA A O 1
ATOM 717 N N . ALA A 1 94 ? 10.389 -0.449 -0.005 1.00 89.75 94 ALA A N 1
ATOM 718 C CA . ALA A 1 94 ? 11.213 0.230 0.993 1.00 89.75 94 ALA A CA 1
ATOM 719 C C . ALA A 1 94 ? 11.056 1.761 0.969 1.00 89.75 94 ALA A C 1
ATOM 721 O O . ALA A 1 94 ? 11.098 2.388 2.027 1.00 89.75 94 ALA A O 1
ATOM 722 N N . LEU A 1 95 ? 10.842 2.359 -0.210 1.00 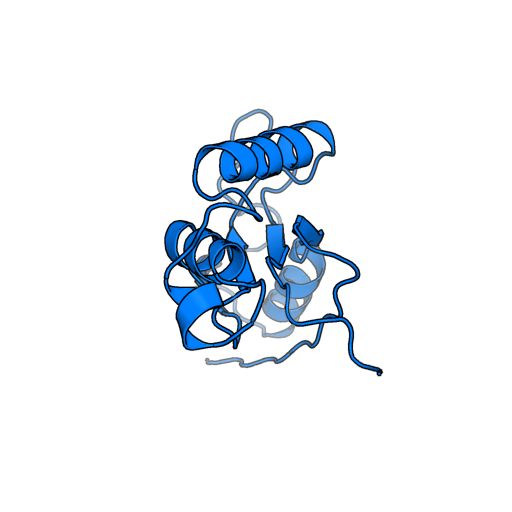91.38 95 LEU A N 1
ATOM 723 C CA . LEU A 1 95 ? 10.618 3.803 -0.363 1.00 91.38 95 LEU A CA 1
ATOM 724 C C . LEU A 1 95 ? 9.303 4.271 0.276 1.00 91.38 95 LEU A C 1
ATOM 726 O O . LEU A 1 95 ? 9.233 5.382 0.798 1.00 91.38 95 LEU A O 1
ATOM 730 N N . VAL A 1 96 ? 8.264 3.436 0.233 1.00 91.31 96 VAL A N 1
ATOM 731 C CA . VAL A 1 96 ? 6.930 3.770 0.759 1.00 91.31 96 VAL A CA 1
ATOM 732 C C . VAL A 1 96 ? 6.750 3.287 2.200 1.00 91.31 96 VAL A C 1
ATOM 734 O O . VAL A 1 96 ? 6.228 4.010 3.046 1.00 91.31 96 VAL A O 1
ATOM 737 N N . GLY A 1 97 ? 7.212 2.075 2.493 1.00 89.69 97 GLY A N 1
ATOM 738 C CA . GLY A 1 97 ? 7.120 1.444 3.801 1.00 89.69 97 GLY A CA 1
ATOM 739 C C . GLY A 1 97 ? 5.918 0.495 3.957 1.00 89.69 97 GLY A C 1
ATOM 740 O O . GLY A 1 97 ? 4.877 0.653 3.313 1.00 89.69 97 GLY A O 1
ATOM 741 N N . PRO A 1 98 ? 6.023 -0.505 4.853 1.00 88.06 98 PRO A N 1
ATOM 742 C CA . PRO A 1 98 ? 5.048 -1.592 4.970 1.00 88.06 98 PRO A CA 1
ATOM 743 C C . PRO A 1 98 ? 3.909 -1.299 5.956 1.00 88.06 98 PRO A C 1
ATOM 745 O O . PRO A 1 98 ? 3.121 -2.195 6.267 1.00 88.06 98 PRO A O 1
ATOM 748 N N . SER A 1 99 ? 3.848 -0.096 6.540 1.00 90.38 99 SER A N 1
ATOM 749 C CA . SER A 1 99 ? 2.889 0.215 7.603 1.00 90.38 99 SER A CA 1
ATOM 750 C C . SER A 1 99 ? 2.470 1.675 7.647 1.00 90.38 99 SER A C 1
ATOM 752 O O . SER A 1 99 ? 3.270 2.569 7.390 1.00 90.38 99 SER A O 1
ATOM 754 N N . LEU A 1 100 ? 1.234 1.903 8.082 1.00 87.81 100 LEU A N 1
ATOM 755 C CA . LEU A 1 100 ? 0.661 3.219 8.331 1.00 87.81 100 LEU A CA 1
ATOM 756 C C . LEU A 1 100 ? -0.021 3.232 9.694 1.00 87.81 100 LEU A C 1
ATOM 758 O O . LEU A 1 100 ? -0.610 2.237 10.119 1.00 87.81 100 LEU A O 1
ATOM 762 N N . SER A 1 101 ? 0.011 4.379 10.367 1.00 88.12 101 SER A N 1
ATOM 763 C CA . SER A 1 101 ? -0.723 4.592 11.615 1.00 88.12 101 SER A CA 1
ATOM 764 C C . SER A 1 101 ? -1.560 5.863 11.532 1.00 88.12 101 SER A C 1
ATOM 766 O O . SER A 1 101 ? -1.038 6.939 11.248 1.00 88.12 101 SER A O 1
ATOM 768 N N . CYS A 1 102 ? -2.861 5.753 11.798 1.00 78.69 102 CYS A N 1
ATOM 769 C CA . CYS A 1 102 ? -3.798 6.873 11.753 1.00 78.69 102 CYS A CA 1
ATOM 770 C C . CYS A 1 102 ? -4.623 6.983 13.045 1.00 78.69 102 CYS A C 1
ATOM 772 O O . CYS A 1 102 ? -4.873 6.003 13.751 1.00 78.69 102 CYS A O 1
ATOM 774 N N . ARG A 1 103 ? -5.033 8.212 13.388 1.00 75.25 103 ARG A N 1
ATOM 775 C CA . ARG A 1 103 ? -5.837 8.482 14.591 1.00 75.25 103 ARG A CA 1
ATOM 776 C C . ARG A 1 103 ? -7.321 8.229 14.327 1.00 75.25 103 ARG A C 1
ATOM 778 O O . ARG A 1 103 ? -7.885 8.791 13.396 1.00 75.25 103 ARG A O 1
ATOM 785 N N . SER A 1 104 ? -7.959 7.479 15.219 1.00 62.94 104 SER A N 1
ATOM 786 C CA . SER A 1 104 ? -9.412 7.319 15.315 1.00 62.94 104 SER A CA 1
ATOM 787 C C . SER A 1 104 ? -9.985 8.370 16.266 1.00 62.94 104 SER A C 1
ATOM 789 O O . SER A 1 104 ? -9.615 8.371 17.440 1.00 62.94 104 SER A O 1
ATOM 791 N N . LYS A 1 105 ? -10.864 9.270 15.796 1.00 48.94 105 LYS A N 1
ATOM 792 C CA . LYS A 1 105 ? -11.598 10.217 16.671 1.00 48.94 105 LYS A CA 1
ATOM 793 C C . LYS A 1 105 ? -13.112 10.019 16.709 1.00 48.94 105 LYS A C 1
ATOM 795 O O . LYS A 1 105 ? -13.689 10.298 17.746 1.00 48.94 105 LYS A O 1
ATOM 800 N N . THR A 1 106 ? -13.734 9.606 15.603 1.00 43.22 106 THR A N 1
ATOM 801 C CA . THR A 1 106 ? -15.138 9.180 15.394 1.00 43.22 106 THR A CA 1
ATOM 802 C C . THR A 1 106 ? -15.267 9.075 13.864 1.00 43.22 106 THR A C 1
ATOM 804 O O . THR A 1 106 ? -15.106 10.070 13.158 1.00 43.22 106 THR A O 1
ATOM 807 N N . PHE A 1 107 ? -15.435 7.875 13.303 1.00 47.62 107 PHE A N 1
ATOM 808 C CA . PHE A 1 107 ? -15.167 7.609 11.875 1.00 47.62 107 PHE A CA 1
ATOM 809 C C . PHE A 1 107 ? -16.297 7.972 10.890 1.00 47.62 107 PHE A C 1
ATOM 811 O O . PHE A 1 107 ? -16.397 7.358 9.831 1.00 47.62 107 PHE A O 1
ATOM 818 N N . SER A 1 108 ? -17.112 8.998 11.163 1.00 35.41 108 SER A N 1
ATOM 819 C CA . SER A 1 108 ? -17.857 9.644 10.065 1.00 35.41 108 SER A CA 1
ATOM 820 C C . SER A 1 108 ? -17.024 10.725 9.355 1.00 35.41 108 SER A C 1
ATOM 822 O O . SER A 1 108 ? -17.337 11.084 8.221 1.00 35.41 108 SER A O 1
ATOM 824 N N . SER A 1 109 ? -15.934 11.223 9.967 1.00 32.00 109 SER A N 1
ATOM 825 C CA . SER A 1 109 ? -15.249 12.418 9.442 1.00 32.00 109 SER A CA 1
ATOM 826 C C . SER A 1 109 ? -13.778 12.616 9.855 1.00 32.00 109 SER A C 1
ATOM 828 O O . SER A 1 109 ? -13.351 13.756 10.034 1.00 32.00 109 SER A O 1
ATOM 830 N N . CYS A 1 110 ? -12.967 11.561 10.007 1.00 28.69 110 CYS A N 1
ATOM 831 C CA . CYS A 1 110 ? -11.535 11.739 10.300 1.00 28.69 110 CYS A CA 1
ATOM 832 C C . CYS A 1 110 ? -10.626 10.796 9.495 1.00 28.69 110 CYS A C 1
ATOM 834 O O . CYS A 1 110 ? -10.179 9.762 9.971 1.00 28.69 110 CYS A O 1
ATOM 836 N N . TRP A 1 111 ? -10.361 11.209 8.262 1.00 36.25 111 TRP A N 1
ATOM 837 C CA . TRP A 1 111 ? -9.048 11.156 7.611 1.00 36.25 111 TRP A CA 1
ATOM 838 C C . TRP A 1 111 ? -8.730 12.628 7.304 1.00 36.25 111 TRP A C 1
ATOM 840 O O . TRP A 1 111 ? -9.682 13.398 7.157 1.00 36.25 111 TRP A O 1
ATOM 850 N N . VAL A 1 112 ? -7.474 13.085 7.299 1.00 29.70 112 VAL A N 1
ATOM 851 C CA . VAL A 1 112 ? -7.166 14.510 7.043 1.00 29.70 112 VAL A CA 1
ATOM 852 C C . VAL A 1 112 ? -7.758 14.904 5.682 1.00 29.70 112 VAL A C 1
ATOM 854 O O . VAL A 1 112 ? -7.215 14.566 4.639 1.00 29.70 112 VAL A O 1
ATOM 857 N N . ARG A 1 113 ? -8.925 15.561 5.689 1.00 31.95 113 ARG A N 1
ATOM 858 C CA . ARG A 1 113 ? -9.620 15.999 4.478 1.00 31.95 113 ARG A CA 1
ATOM 859 C C . ARG A 1 113 ? -8.931 17.262 3.984 1.00 31.95 113 ARG A C 1
ATOM 861 O O . ARG A 1 113 ? -9.164 18.345 4.521 1.00 31.95 113 ARG A O 1
ATOM 868 N N . GLY A 1 114 ? -8.112 17.131 2.945 1.00 30.39 114 GLY A N 1
ATOM 869 C CA . GLY A 1 114 ? -7.859 18.247 2.041 1.00 30.39 114 GLY A CA 1
ATOM 870 C C . GLY A 1 114 ? -9.172 18.663 1.370 1.00 30.39 114 GLY A C 1
ATOM 871 O O . GLY A 1 114 ? -10.086 17.853 1.218 1.00 30.39 114 GLY A O 1
ATOM 872 N N . LYS A 1 115 ? -9.294 19.933 0.968 1.00 31.11 115 LYS A N 1
ATOM 873 C CA . LYS A 1 115 ? -10.539 20.543 0.446 1.00 31.11 115 LYS A CA 1
ATOM 874 C C . LYS A 1 115 ? -11.152 19.859 -0.800 1.00 31.11 115 LYS A C 1
ATOM 876 O O . LYS A 1 115 ? -12.235 20.260 -1.210 1.00 31.11 115 LYS A O 1
ATOM 881 N N . ARG A 1 116 ? -10.494 18.852 -1.392 1.00 34.09 116 ARG A N 1
ATOM 882 C CA . ARG A 1 116 ? -10.990 18.029 -2.515 1.00 34.09 116 ARG A CA 1
ATOM 883 C C . ARG A 1 116 ? -10.824 16.516 -2.312 1.00 34.09 116 ARG A C 1
ATOM 885 O O . ARG A 1 116 ? -11.072 15.766 -3.238 1.00 34.09 116 ARG A O 1
ATOM 892 N N . SER A 1 117 ? -10.415 16.060 -1.130 1.00 33.00 117 SER A N 1
ATOM 893 C CA . SER A 1 117 ? -10.018 14.665 -0.932 1.00 33.00 117 SER A CA 1
ATOM 894 C C . SER A 1 117 ? -11.239 13.757 -0.790 1.00 33.00 117 SER A C 1
ATOM 896 O O . SER A 1 117 ? -11.830 13.649 0.293 1.00 33.00 117 SER A O 1
ATOM 898 N N . SER A 1 118 ? -11.597 13.068 -1.874 1.00 34.16 118 SER A N 1
ATOM 899 C CA . SER A 1 118 ? -12.189 11.741 -1.731 1.00 34.16 118 SER A CA 1
ATOM 900 C C . SER A 1 118 ? -11.151 10.848 -1.019 1.00 34.16 118 SER A C 1
ATOM 902 O O . SER A 1 118 ? -9.949 11.105 -1.077 1.00 34.16 118 SER A O 1
ATOM 904 N N . ALA A 1 119 ? -11.601 9.934 -0.160 1.00 35.03 119 ALA A N 1
ATOM 905 C CA . ALA A 1 119 ? -10.781 9.324 0.891 1.00 35.03 119 ALA A CA 1
ATOM 906 C C . ALA A 1 119 ? -9.408 8.798 0.403 1.00 35.03 119 ALA A C 1
ATOM 908 O O . ALA A 1 119 ? -9.340 7.944 -0.471 1.00 35.03 119 ALA A O 1
ATOM 909 N N . SER A 1 120 ? -8.321 9.289 1.005 1.00 37.44 120 SER A N 1
ATOM 910 C CA . SER A 1 120 ? -6.939 8.957 0.632 1.00 37.44 120 SER A CA 1
ATOM 911 C C . SER A 1 120 ? -6.517 7.583 1.171 1.00 37.44 120 SER A C 1
ATOM 913 O O . SER A 1 120 ? -6.279 7.479 2.372 1.00 37.44 120 SER A O 1
ATOM 915 N N . ASN A 1 121 ? -6.426 6.534 0.343 1.00 54.06 121 ASN A N 1
ATOM 916 C CA . ASN A 1 121 ? -6.076 5.170 0.766 1.00 54.06 121 ASN A CA 1
ATOM 917 C C . ASN A 1 121 ? -5.531 4.323 -0.388 1.00 54.06 121 ASN A C 1
ATOM 919 O O . ASN A 1 121 ? -6.227 4.179 -1.386 1.00 54.06 121 ASN A O 1
ATOM 923 N N . VAL A 1 122 ? -4.372 3.678 -0.212 1.00 48.31 122 VAL A N 1
ATOM 924 C CA . VAL A 1 122 ? -3.891 2.647 -1.142 1.00 48.31 122 VAL A CA 1
ATOM 925 C C . VAL A 1 122 ? -2.977 1.624 -0.451 1.00 48.31 122 VAL A C 1
ATOM 927 O O . VAL A 1 122 ? -2.020 1.965 0.238 1.00 48.31 122 VAL A O 1
ATOM 930 N N . THR A 1 123 ? -3.225 0.344 -0.712 1.00 46.91 123 THR A N 1
ATOM 931 C CA . THR A 1 123 ? -2.212 -0.716 -0.608 1.00 46.91 123 THR A CA 1
ATOM 932 C C . THR A 1 123 ? -1.604 -0.944 -1.986 1.00 46.91 123 THR A C 1
ATOM 934 O O . THR A 1 123 ? -2.356 -1.171 -2.933 1.00 46.91 123 THR A O 1
ATOM 937 N N . LEU A 1 124 ? -0.279 -0.865 -2.098 1.00 51.84 124 LEU A N 1
ATOM 938 C CA . LEU A 1 124 ? 0.451 -1.179 -3.327 1.00 51.84 124 LEU A CA 1
ATOM 939 C C . LEU A 1 124 ? 1.155 -2.503 -3.153 1.00 51.84 124 LEU A C 1
ATOM 941 O O . LEU A 1 124 ? 1.916 -2.660 -2.201 1.00 51.84 124 LEU A O 1
ATOM 945 N N . ASP A 1 125 ? 0.934 -3.421 -4.079 1.00 45.84 125 ASP A N 1
ATOM 946 C CA . ASP A 1 125 ? 1.825 -4.555 -4.237 1.00 45.84 125 ASP A CA 1
ATOM 947 C C . ASP A 1 125 ? 2.782 -4.305 -5.397 1.00 45.84 125 ASP A C 1
ATOM 949 O O . ASP A 1 125 ? 2.373 -4.066 -6.535 1.00 45.84 125 ASP A O 1
ATOM 953 N N . PHE A 1 126 ? 4.067 -4.368 -5.083 1.00 55.09 126 PHE A N 1
ATOM 954 C CA . PHE A 1 126 ? 5.139 -4.425 -6.050 1.00 55.09 126 PHE A CA 1
ATOM 955 C C . PHE A 1 126 ? 5.693 -5.846 -6.002 1.00 55.09 126 PHE A C 1
ATOM 957 O O . PHE A 1 126 ? 6.793 -6.033 -5.521 1.00 55.09 126 PHE A O 1
ATOM 964 N N . ALA A 1 127 ? 4.945 -6.880 -6.385 1.00 39.22 127 ALA A N 1
ATOM 965 C CA . ALA A 1 127 ? 5.497 -8.232 -6.458 1.00 39.22 127 ALA A CA 1
ATOM 966 C C . ALA A 1 127 ? 5.955 -8.562 -7.884 1.00 39.22 127 ALA A C 1
ATOM 968 O O . ALA A 1 127 ? 5.179 -8.457 -8.833 1.00 39.22 127 ALA A O 1
ATOM 969 N N . SER A 1 128 ? 7.182 -9.071 -7.998 1.00 40.50 128 SER A N 1
ATOM 970 C CA . SER A 1 128 ? 7.646 -9.908 -9.112 1.00 40.50 128 SER A CA 1
ATOM 971 C C . SER A 1 128 ? 8.510 -11.048 -8.568 1.00 40.50 128 SER A C 1
ATOM 973 O O . SER A 1 128 ? 9.722 -10.990 -8.515 1.00 40.50 128 SER A O 1
ATOM 975 N N . SER A 1 129 ? 7.901 -12.114 -8.071 1.00 39.03 129 SER A N 1
ATOM 976 C CA . SER A 1 129 ? 8.553 -13.417 -8.224 1.00 39.03 129 SER A CA 1
ATOM 977 C C . SER A 1 129 ? 7.624 -14.183 -9.128 1.00 39.03 129 SER A C 1
ATOM 979 O O . SER A 1 129 ? 6.444 -14.306 -8.798 1.00 39.03 129 SER A O 1
ATOM 981 N N . HIS A 1 130 ? 8.124 -14.554 -10.307 1.00 38.59 130 HIS A N 1
ATOM 982 C CA . HIS A 1 130 ? 7.486 -15.442 -11.275 1.00 38.59 130 HIS A CA 1
ATOM 983 C C . HIS A 1 130 ? 6.215 -16.099 -10.730 1.00 38.59 130 HIS A C 1
ATOM 985 O O . HIS A 1 130 ? 6.279 -16.990 -9.881 1.00 38.59 130 HIS A O 1
ATOM 991 N N . TRP A 1 131 ? 5.078 -15.593 -11.208 1.00 40.78 131 TRP A N 1
ATOM 992 C CA . TRP A 1 131 ? 3.752 -16.185 -11.129 1.00 40.78 131 TRP A CA 1
ATOM 993 C C . TRP A 1 131 ? 3.816 -17.658 -10.749 1.00 40.78 131 TRP A C 1
ATOM 995 O O . TRP A 1 131 ? 4.324 -18.475 -11.519 1.00 40.78 131 TRP A O 1
ATOM 1005 N N . ALA A 1 132 ? 3.349 -17.962 -9.536 1.00 33.47 132 ALA A N 1
ATOM 1006 C CA . ALA A 1 132 ? 3.224 -19.319 -9.036 1.00 33.47 132 ALA A CA 1
ATOM 1007 C C . ALA A 1 132 ? 2.746 -20.235 -10.176 1.00 33.47 132 ALA A C 1
ATOM 1009 O O . ALA A 1 132 ? 1.676 -19.988 -10.729 1.00 33.47 132 ALA A O 1
ATOM 1010 N N . HIS A 1 133 ? 3.560 -21.245 -10.507 1.00 27.27 133 HIS A N 1
ATOM 1011 C CA . HIS A 1 133 ? 3.442 -22.207 -11.618 1.00 27.27 133 HIS A CA 1
ATOM 1012 C C . HIS A 1 133 ? 4.279 -21.911 -12.883 1.00 27.27 133 HIS A C 1
ATOM 1014 O O . HIS A 1 133 ? 3.782 -21.465 -13.917 1.00 27.27 133 HIS A O 1
ATOM 1020 N N . ARG A 1 134 ? 5.536 -22.371 -12.846 1.00 34.06 134 ARG A N 1
ATOM 1021 C CA . ARG A 1 134 ? 5.907 -23.533 -13.674 1.00 34.06 134 ARG A CA 1
ATOM 1022 C C . ARG A 1 134 ? 6.003 -24.767 -12.787 1.00 34.06 134 ARG A C 1
ATOM 1024 O O . ARG A 1 134 ? 6.320 -24.584 -11.591 1.00 34.06 134 ARG A O 1
#

Nearest PDB structures (foldseek):
  1vph-assembly2_E  TM=8.845E-01  e=1.137E-06  Saccharolobus solfataricus P2
  1vmj-assembly1_A  TM=8.188E-01  e=8.835E-07  Thermotoga maritima MSB8
  2p6c-assembly1_A  TM=8.476E-01  e=2.925E-06  Aquifex aeolicus VF5
  1ve0-assembly1_A  TM=8.360E-01  e=5.156E-06  Sulfurisphaera tokodaii
  2p6h-assembly1_A  TM=8.396E-01  e=1.936E-05  Aeropyrum pernix

Foldseek 3Di:
DDDDDDDDDD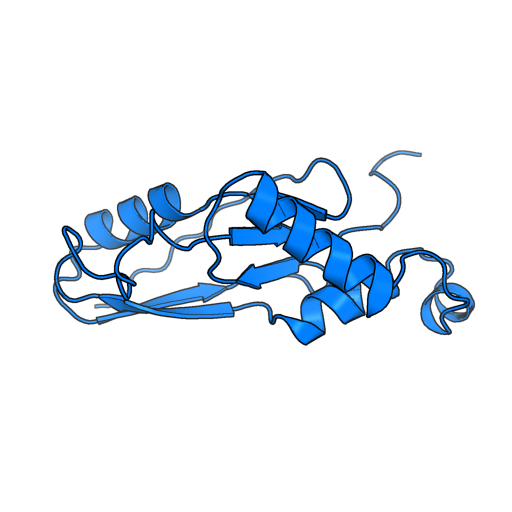ADDALGKDFCPVVQLVSVVVVVDQWDKDKDFDDDLLKAWDWAAPDPVRSVVLVVVLCVVQNQDDPDVCCVVPVFRCPSSNVSRVVHDGMDMAIRNDPVDDDPDDPDGDGTTIITGRDTDPDPDD

Mean predicted aligned error: 9.44 Å

pLDDT: mean 73.09, std 20.28, range [27.27, 93.56]

Radius of gyration: 16.61 Å; Cα contacts (8 Å, |Δi|>4): 206; chains: 1; bounding box: 41×44×40 Å